Protein AF-A0A936PM20-F1 (afdb_monomer_lite)

pLDDT: mean 77.39, std 17.24, range [37.59, 97.62]

Sequence (142 aa):
MLQRLHPVGDAPALTVASAYDRLVARFGELPTVDADRFVTDGVALEEREMAVYRVTDAGLTLLAKGPGRLVADAVSVGDGDAWRLALDDIKAISMEMGEVLQLRTANDLFELHPRDGAPMKWFHFMRGHQGKPRPGRRGRKR

Foldseek 3Di:
DFAWDDDDPPDPIGTPVRVQVVCCQQANPDQDPPVVCCVVVQWSDKAQWKWKWWQDPVGTDTQAIGIWTDGNFWTAHDDVRSDIDGLVQFPDWDADPPQWIWTDGPVTIMTMGRDNHGSVSVSVVSVVVPPDDPPDPPPPDD

Structure (mmCIF, N/CA/C/O backbone):
data_AF-A0A936PM20-F1
#
_entry.id   AF-A0A936PM20-F1
#
loop_
_atom_site.group_PDB
_atom_site.id
_atom_site.type_symbol
_atom_site.label_atom_id
_atom_site.label_alt_id
_atom_site.label_comp_id
_atom_site.label_asym_id
_atom_site.label_entity_id
_atom_site.label_seq_id
_atom_site.pdbx_PDB_ins_code
_atom_site.Cartn_x
_atom_site.Cartn_y
_atom_site.Cartn_z
_atom_site.occupancy
_atom_site.B_iso_or_equiv
_atom_site.auth_seq_id
_atom_site.auth_comp_id
_atom_site.auth_asym_id
_atom_site.auth_atom_id
_atom_site.pdbx_PDB_model_num
ATOM 1 N N . MET A 1 1 ? 18.927 -9.302 -34.246 1.00 48.56 1 MET A N 1
ATOM 2 C CA . MET A 1 1 ? 18.209 -8.093 -34.710 1.00 48.56 1 MET A CA 1
ATOM 3 C C . MET A 1 1 ? 17.679 -7.383 -33.467 1.00 48.56 1 MET A C 1
ATOM 5 O O . MET A 1 1 ? 16.896 -7.990 -32.752 1.00 48.56 1 MET A O 1
ATOM 9 N N . LEU A 1 2 ? 18.186 -6.194 -33.116 1.00 49.50 2 LEU A N 1
ATOM 10 C CA . LEU A 1 2 ? 17.753 -5.473 -31.906 1.00 49.50 2 LEU A CA 1
ATOM 11 C C . LEU A 1 2 ? 16.358 -4.873 -32.131 1.00 49.50 2 LEU A C 1
ATOM 13 O O . LEU A 1 2 ? 16.206 -3.996 -32.981 1.00 49.50 2 LEU A O 1
ATOM 17 N N . GLN A 1 3 ? 15.356 -5.323 -31.372 1.00 51.59 3 GLN A N 1
ATOM 18 C CA . GLN A 1 3 ? 14.041 -4.681 -31.352 1.00 51.59 3 GLN A CA 1
ATOM 19 C C . GLN A 1 3 ? 14.167 -3.288 -30.717 1.00 51.59 3 GLN A C 1
ATOM 21 O O . GLN A 1 3 ? 14.705 -3.119 -29.617 1.00 51.59 3 GLN A O 1
ATOM 26 N N . ARG A 1 4 ? 13.712 -2.273 -31.451 1.00 54.75 4 ARG A N 1
ATOM 27 C CA . ARG A 1 4 ? 13.696 -0.866 -31.043 1.00 54.75 4 ARG A CA 1
ATOM 28 C C . ARG A 1 4 ? 12.257 -0.440 -30.798 1.00 54.75 4 ARG A C 1
ATOM 30 O O . ARG A 1 4 ? 11.368 -0.868 -31.530 1.00 54.75 4 ARG A O 1
ATOM 37 N N . LEU A 1 5 ? 12.043 0.401 -29.793 1.00 58.88 5 LEU A N 1
ATOM 38 C CA . LEU A 1 5 ? 10.755 1.056 -29.605 1.00 58.88 5 LEU A CA 1
ATOM 39 C C . LEU A 1 5 ? 10.680 2.256 -30.550 1.00 58.88 5 LEU A C 1
ATOM 41 O O . LEU A 1 5 ? 11.661 2.987 -30.709 1.00 58.88 5 LEU A O 1
ATOM 45 N N . HIS A 1 6 ? 9.527 2.450 -31.189 1.00 63.38 6 HIS A N 1
ATOM 46 C CA . HIS A 1 6 ? 9.291 3.656 -31.973 1.00 63.38 6 HIS A CA 1
ATOM 47 C C . HIS A 1 6 ? 9.221 4.860 -31.022 1.00 63.38 6 HIS A C 1
ATOM 49 O O . HIS A 1 6 ? 8.438 4.821 -30.070 1.00 63.38 6 HIS A O 1
ATOM 55 N N . PRO A 1 7 ? 10.035 5.906 -31.233 1.00 61.25 7 PRO A N 1
ATOM 56 C CA . PRO A 1 7 ? 9.943 7.113 -30.425 1.00 61.25 7 PRO A CA 1
ATOM 57 C C . PRO A 1 7 ? 8.581 7.791 -30.630 1.00 61.25 7 PRO A C 1
ATOM 59 O O . PRO A 1 7 ? 8.028 7.776 -31.731 1.00 61.25 7 PRO A O 1
ATOM 62 N N . VAL A 1 8 ? 8.045 8.384 -29.562 1.00 60.28 8 VAL A N 1
ATOM 63 C CA . VAL A 1 8 ? 6.851 9.241 -29.600 1.00 60.28 8 VAL A CA 1
ATOM 64 C C . VAL A 1 8 ? 7.325 10.688 -29.450 1.00 60.28 8 VAL A C 1
ATOM 66 O O . VAL A 1 8 ? 7.916 11.032 -28.427 1.00 60.28 8 VAL A O 1
ATOM 69 N N . GLY A 1 9 ? 7.094 11.526 -30.465 1.00 67.31 9 GLY A N 1
ATOM 70 C CA . GLY A 1 9 ? 7.594 12.910 -30.505 1.00 67.31 9 GLY A CA 1
ATOM 71 C C . GLY A 1 9 ? 9.125 12.993 -30.605 1.00 67.31 9 GLY A C 1
ATOM 72 O O . GLY A 1 9 ? 9.748 12.138 -31.229 1.00 67.31 9 GLY A O 1
ATOM 73 N N . ASP A 1 10 ? 9.729 13.988 -29.948 1.00 69.94 10 ASP A N 1
ATOM 74 C CA . ASP A 1 10 ? 11.189 14.215 -29.928 1.00 69.94 10 ASP A CA 1
ATOM 75 C C . ASP A 1 10 ? 11.943 13.320 -28.925 1.00 69.94 10 ASP A C 1
ATOM 77 O O . ASP A 1 10 ? 13.119 13.541 -28.621 1.00 69.94 10 ASP A O 1
ATOM 81 N N . ALA A 1 11 ? 11.277 12.307 -28.364 1.00 66.06 11 ALA A N 1
ATOM 82 C CA . ALA A 1 11 ? 11.917 11.397 -27.429 1.00 66.06 11 ALA A CA 1
ATOM 83 C C . ALA A 1 11 ? 13.041 10.607 -28.132 1.00 66.06 11 ALA A C 1
ATOM 85 O O . ALA A 1 11 ? 12.836 10.079 -29.230 1.00 66.06 11 ALA A O 1
ATOM 86 N N . PRO A 1 12 ? 14.228 10.468 -27.512 1.00 68.62 12 PRO A N 1
ATOM 87 C CA . PRO A 1 12 ? 15.314 9.697 -28.100 1.00 68.62 12 PRO A CA 1
ATOM 88 C C . PRO A 1 12 ? 14.885 8.239 -28.298 1.00 68.62 12 PRO A C 1
ATOM 90 O O . PRO A 1 12 ? 14.204 7.658 -27.453 1.00 68.62 12 PRO A O 1
ATOM 93 N N . ALA A 1 13 ? 15.304 7.629 -29.408 1.00 69.75 13 ALA A N 1
ATOM 94 C CA . ALA A 1 13 ? 14.997 6.233 -29.692 1.00 69.75 13 ALA A CA 1
ATOM 95 C C . ALA A 1 13 ? 15.590 5.317 -28.604 1.00 69.75 13 ALA A C 1
ATOM 97 O O . ALA A 1 13 ? 16.810 5.238 -28.442 1.00 69.75 13 ALA A O 1
ATOM 98 N N . LEU A 1 14 ? 14.727 4.606 -27.874 1.00 75.88 14 LEU A N 1
ATOM 99 C CA . LEU A 1 14 ? 15.132 3.597 -26.898 1.00 75.88 14 LEU A CA 1
ATOM 100 C C . LEU A 1 14 ? 15.156 2.198 -27.519 1.00 75.88 14 LEU A C 1
ATOM 102 O O . LEU A 1 14 ? 14.313 1.827 -28.341 1.00 75.88 14 LEU A O 1
ATOM 106 N N . THR A 1 15 ? 16.121 1.388 -27.092 1.00 77.81 15 THR A N 1
ATOM 107 C CA . THR A 1 15 ? 16.072 -0.054 -27.333 1.00 77.81 15 THR A CA 1
ATOM 108 C C . THR A 1 15 ? 15.128 -0.685 -26.316 1.00 77.81 15 THR A C 1
ATOM 110 O O . THR A 1 15 ? 14.903 -0.137 -25.237 1.00 77.81 15 THR A O 1
ATOM 113 N N . VAL A 1 16 ? 14.581 -1.859 -26.634 1.00 69.25 16 VAL A N 1
ATOM 114 C CA . VAL A 1 16 ? 13.766 -2.611 -25.667 1.00 69.25 16 VAL A CA 1
ATOM 115 C C . VAL A 1 16 ? 14.562 -2.902 -24.387 1.00 69.25 16 VAL A C 1
ATOM 117 O O . VAL A 1 16 ? 14.016 -2.785 -23.298 1.00 69.25 16 VAL A O 1
ATOM 120 N N . ALA A 1 17 ? 15.863 -3.187 -24.509 1.00 68.69 17 ALA A N 1
ATOM 121 C CA . ALA A 1 17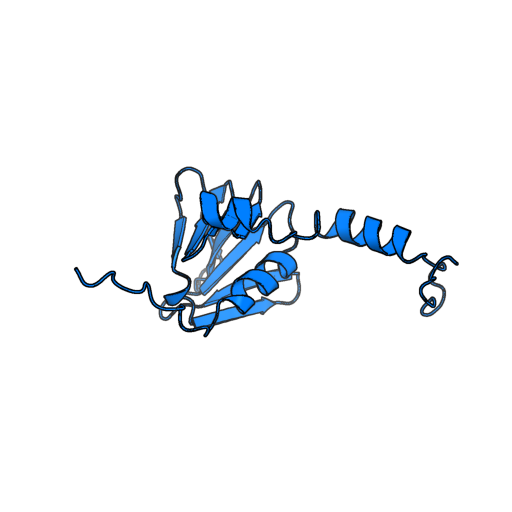 ? 16.748 -3.411 -23.367 1.00 68.69 17 ALA A CA 1
ATOM 122 C C . ALA A 1 17 ? 16.905 -2.161 -22.483 1.00 68.69 17 ALA A C 1
ATOM 124 O O . ALA A 1 17 ? 16.711 -2.238 -21.278 1.00 68.69 17 ALA A O 1
ATOM 125 N N . SER A 1 18 ? 17.163 -0.982 -23.061 1.00 74.00 18 SER A N 1
ATOM 126 C CA . SER A 1 18 ? 17.296 0.231 -22.244 1.00 74.00 18 SER A CA 1
ATOM 127 C C . SER A 1 18 ? 15.966 0.683 -21.641 1.00 74.00 18 SER A C 1
ATOM 129 O O . SER A 1 18 ? 15.946 1.304 -20.579 1.00 74.00 18 SER A O 1
ATOM 131 N N . ALA A 1 19 ? 14.845 0.370 -22.295 1.00 72.88 19 ALA A N 1
ATOM 132 C CA . ALA A 1 19 ? 13.523 0.595 -21.729 1.00 72.88 19 ALA A CA 1
ATOM 133 C C . ALA A 1 19 ? 13.276 -0.349 -20.549 1.00 72.88 19 ALA A C 1
ATOM 135 O O . ALA A 1 19 ? 12.816 0.102 -19.505 1.00 72.88 19 ALA A O 1
ATOM 136 N N . TYR A 1 20 ? 13.652 -1.621 -20.689 1.00 70.19 20 TYR A N 1
ATOM 137 C CA . TYR A 1 20 ? 13.607 -2.611 -19.618 1.00 70.19 20 TYR A CA 1
ATOM 138 C C . TYR A 1 20 ? 14.418 -2.164 -18.396 1.00 70.19 20 TYR A C 1
ATOM 140 O O . TYR A 1 20 ? 13.865 -2.101 -17.301 1.00 70.19 20 TYR A O 1
ATOM 148 N N . ASP A 1 21 ? 15.672 -1.748 -18.576 1.00 75.69 21 ASP A N 1
ATOM 149 C CA . ASP A 1 21 ? 16.527 -1.308 -17.464 1.00 75.69 21 ASP A CA 1
ATOM 150 C C . ASP A 1 21 ? 15.950 -0.084 -16.741 1.00 75.69 21 ASP A C 1
ATOM 152 O O . ASP A 1 21 ? 16.002 0.009 -15.516 1.00 75.69 21 ASP A O 1
ATOM 156 N N . ARG A 1 22 ? 15.341 0.852 -17.482 1.00 78.94 22 ARG A N 1
ATOM 157 C CA . ARG A 1 22 ? 14.657 2.011 -16.886 1.00 78.94 22 ARG A CA 1
ATOM 158 C C . ARG A 1 22 ? 13.415 1.613 -16.101 1.00 78.94 22 ARG A C 1
ATOM 160 O O . ARG A 1 22 ? 13.149 2.212 -15.061 1.00 78.94 22 ARG A O 1
ATOM 167 N N . LEU A 1 23 ? 12.658 0.631 -16.589 1.00 69.44 23 LEU A N 1
ATOM 168 C CA . LEU A 1 23 ? 11.517 0.089 -15.858 1.00 69.44 23 LEU A CA 1
ATOM 169 C C . LEU A 1 23 ? 11.990 -0.587 -14.569 1.00 69.44 23 LEU A C 1
ATOM 171 O O . LEU A 1 23 ? 11.454 -0.285 -13.510 1.00 69.44 23 LEU A O 1
ATOM 175 N N . VAL A 1 24 ? 13.037 -1.411 -14.631 1.00 72.56 24 VAL A N 1
ATOM 176 C CA . VAL A 1 24 ? 13.612 -2.056 -13.442 1.00 72.56 24 VAL A CA 1
ATOM 177 C C . VAL A 1 24 ? 14.133 -1.022 -12.444 1.00 72.56 24 VAL A C 1
ATOM 179 O O . VAL A 1 24 ? 13.837 -1.101 -11.256 1.00 72.56 24 VAL A O 1
ATOM 182 N N . ALA A 1 25 ? 14.838 0.006 -12.913 1.00 73.56 25 ALA A N 1
ATOM 183 C CA . ALA A 1 25 ? 15.337 1.072 -12.049 1.00 73.56 25 ALA A CA 1
ATOM 184 C C . ALA A 1 25 ? 14.210 1.873 -11.370 1.00 73.56 25 ALA A C 1
ATOM 186 O O . ALA A 1 25 ? 14.374 2.321 -10.239 1.00 73.56 25 ALA A O 1
ATOM 187 N N . ARG A 1 26 ? 13.071 2.076 -12.049 1.00 70.69 26 ARG A N 1
ATOM 188 C CA . ARG A 1 26 ? 11.952 2.887 -11.535 1.00 70.69 26 ARG A CA 1
ATOM 189 C C . ARG A 1 26 ? 10.963 2.097 -10.680 1.00 70.69 26 ARG A C 1
ATOM 191 O O . ARG A 1 26 ? 10.401 2.660 -9.741 1.00 70.69 26 ARG A O 1
ATOM 198 N N . PHE A 1 27 ? 10.694 0.850 -11.052 1.00 66.94 27 PHE A N 1
ATOM 199 C CA . PHE A 1 27 ? 9.638 0.015 -10.473 1.00 66.94 27 PHE A CA 1
ATOM 200 C C . PHE A 1 27 ? 10.189 -1.118 -9.587 1.00 66.94 27 PHE A C 1
ATOM 202 O O . PHE A 1 27 ? 9.410 -1.787 -8.900 1.00 66.94 27 PHE A O 1
ATOM 209 N N . GLY A 1 28 ? 11.513 -1.289 -9.556 1.00 67.56 28 GLY A N 1
ATOM 210 C CA . GLY A 1 28 ? 12.197 -2.442 -8.978 1.00 67.56 28 GLY A CA 1
ATOM 211 C C . GLY A 1 28 ? 12.299 -3.590 -9.980 1.00 67.56 28 GLY A C 1
ATOM 212 O O . GLY A 1 28 ? 11.746 -3.523 -11.081 1.00 67.56 28 GLY A O 1
ATOM 213 N N . GLU A 1 29 ? 13.000 -4.662 -9.600 1.00 64.62 29 GLU A N 1
ATOM 214 C CA . GLU A 1 29 ? 12.989 -5.895 -10.389 1.00 64.62 29 GLU A CA 1
ATOM 215 C C . GLU A 1 29 ? 11.548 -6.310 -10.679 1.00 64.62 29 GLU A C 1
ATOM 217 O O . GLU A 1 29 ? 10.665 -6.198 -9.817 1.00 64.62 29 GLU A O 1
ATOM 222 N N . LEU A 1 30 ? 11.307 -6.771 -11.911 1.00 56.28 30 LEU A N 1
ATOM 223 C CA . LEU A 1 30 ? 10.035 -7.399 -12.218 1.00 56.28 30 LEU A CA 1
ATOM 224 C C . LEU A 1 30 ? 9.838 -8.502 -11.182 1.00 56.28 30 LEU A C 1
ATOM 226 O O . LEU A 1 30 ? 10.742 -9.321 -11.003 1.00 56.28 30 LEU A O 1
ATOM 230 N N . PRO A 1 31 ? 8.696 -8.527 -10.487 1.00 55.12 31 PRO A N 1
ATOM 231 C CA . PRO A 1 31 ? 8.404 -9.606 -9.575 1.00 55.12 31 PRO A CA 1
ATOM 232 C C . PRO A 1 31 ? 8.269 -10.870 -10.417 1.00 55.12 31 PRO A C 1
ATOM 234 O O . PRO A 1 31 ? 7.232 -11.152 -11.019 1.00 55.12 31 PRO A O 1
ATOM 237 N N . THR A 1 32 ? 9.368 -11.605 -10.519 1.00 51.47 32 THR A N 1
ATOM 238 C CA . THR A 1 32 ? 9.343 -12.973 -10.994 1.00 51.47 32 THR A CA 1
ATOM 239 C C . THR A 1 32 ? 8.499 -13.701 -9.967 1.00 51.47 32 THR A C 1
ATOM 241 O O . THR A 1 32 ? 8.762 -13.591 -8.770 1.00 51.47 32 THR A O 1
ATOM 244 N N . VAL A 1 33 ? 7.442 -14.383 -10.409 1.00 49.41 33 VAL A N 1
ATOM 245 C CA . VAL A 1 33 ? 6.765 -15.352 -9.548 1.00 49.41 33 VAL A CA 1
ATOM 246 C C . VAL A 1 33 ? 7.818 -16.402 -9.224 1.00 49.41 33 VAL A C 1
ATOM 248 O O . VAL A 1 33 ? 8.039 -17.331 -9.996 1.00 49.41 33 VAL A O 1
ATOM 251 N N . ASP A 1 34 ? 8.525 -16.203 -8.119 1.00 58.81 34 ASP A N 1
ATOM 252 C CA . ASP A 1 34 ? 9.373 -17.209 -7.515 1.00 58.81 34 ASP A CA 1
ATOM 253 C C . ASP A 1 34 ? 8.412 -18.209 -6.881 1.00 58.81 34 ASP A C 1
ATOM 255 O O . ASP A 1 34 ? 7.993 -18.086 -5.728 1.00 58.81 34 ASP A O 1
ATOM 259 N N . ALA A 1 35 ? 7.929 -19.121 -7.725 1.00 55.62 35 ALA A N 1
ATOM 260 C CA . ALA A 1 35 ? 6.931 -20.105 -7.353 1.00 55.62 35 ALA A CA 1
ATOM 261 C C . ALA A 1 35 ? 7.425 -20.952 -6.175 1.00 55.62 35 ALA A C 1
ATOM 263 O O . ALA A 1 35 ? 6.621 -21.300 -5.316 1.00 55.62 35 ALA A O 1
ATOM 264 N N . ASP A 1 36 ? 8.731 -21.204 -6.092 1.00 54.38 36 ASP A N 1
ATOM 265 C CA . ASP A 1 36 ? 9.342 -21.977 -5.016 1.00 54.38 36 ASP A CA 1
ATOM 266 C C . ASP A 1 36 ? 9.354 -21.183 -3.704 1.00 54.38 36 ASP A C 1
ATOM 268 O O . ASP A 1 36 ? 8.953 -21.717 -2.665 1.00 54.38 36 ASP A O 1
ATOM 272 N N . ARG A 1 37 ? 9.697 -19.887 -3.733 1.00 51.62 37 ARG A N 1
ATOM 273 C CA . ARG A 1 37 ? 9.604 -19.008 -2.553 1.00 51.62 37 ARG A CA 1
ATOM 274 C C . ARG A 1 37 ? 8.160 -18.759 -2.119 1.00 51.62 37 ARG A C 1
ATOM 276 O O . ARG A 1 37 ? 7.878 -18.751 -0.925 1.00 51.62 37 ARG A O 1
ATOM 283 N N . PHE A 1 38 ? 7.212 -18.642 -3.047 1.00 56.19 38 PHE A N 1
ATOM 284 C CA . PHE A 1 38 ? 5.789 -18.561 -2.701 1.00 56.19 38 PHE A CA 1
ATOM 285 C C . PHE A 1 38 ? 5.272 -19.872 -2.088 1.00 56.19 38 PHE A C 1
ATOM 287 O O . PHE A 1 38 ? 4.515 -19.843 -1.121 1.00 56.19 38 PHE A O 1
ATOM 294 N N . VAL A 1 39 ? 5.686 -21.027 -2.614 1.00 52.78 39 VAL A N 1
ATOM 295 C CA . VAL A 1 39 ? 5.325 -22.345 -2.065 1.00 52.78 39 VAL A CA 1
ATOM 296 C C . VAL A 1 39 ? 5.937 -22.564 -0.678 1.00 52.78 39 VAL A C 1
ATOM 298 O O . VAL A 1 39 ? 5.302 -23.202 0.162 1.00 52.78 39 VAL A O 1
ATOM 301 N N . THR A 1 40 ? 7.131 -22.023 -0.431 1.00 52.66 40 THR A N 1
ATOM 302 C CA . THR A 1 40 ? 7.885 -22.232 0.815 1.00 52.66 40 THR A CA 1
ATOM 303 C C . THR A 1 40 ? 7.517 -21.221 1.904 1.00 52.66 40 THR A C 1
ATOM 305 O O . THR A 1 40 ? 7.189 -21.622 3.019 1.00 52.66 40 THR A O 1
ATOM 308 N N . ASP A 1 41 ? 7.498 -19.928 1.575 1.00 57.00 41 ASP A N 1
ATOM 309 C CA . ASP A 1 41 ? 7.337 -18.831 2.541 1.00 57.00 41 ASP A CA 1
ATOM 310 C C . ASP A 1 41 ? 5.950 -18.173 2.474 1.00 57.00 41 ASP A C 1
ATOM 312 O O . ASP A 1 41 ? 5.580 -17.385 3.344 1.00 57.00 41 ASP A O 1
ATOM 316 N N . GLY A 1 42 ? 5.169 -18.453 1.424 1.00 63.81 42 GLY A N 1
ATOM 317 C CA . GLY A 1 42 ? 3.862 -17.833 1.204 1.00 63.81 42 GLY A CA 1
ATOM 318 C C . GLY A 1 42 ? 3.918 -16.350 0.829 1.00 63.81 42 GLY A C 1
ATOM 319 O O . GLY A 1 42 ? 2.857 -15.730 0.767 1.00 63.81 42 GLY A O 1
ATOM 320 N N . VAL A 1 43 ? 5.105 -15.773 0.592 1.00 70.38 43 VAL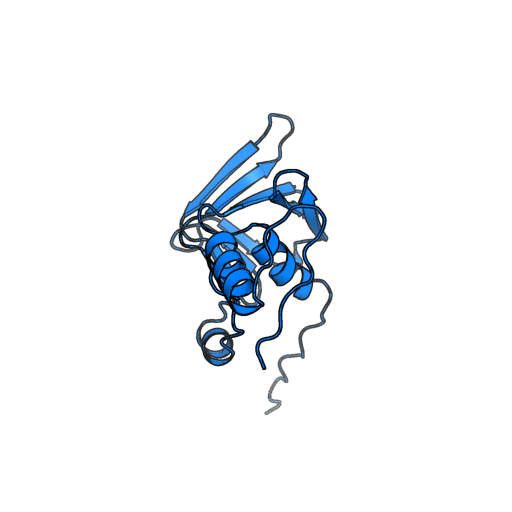 A N 1
ATOM 321 C CA . VAL A 1 43 ? 5.311 -14.347 0.279 1.00 70.38 43 VAL A CA 1
ATOM 322 C C . VAL A 1 43 ? 5.286 -14.131 -1.235 1.00 70.38 43 VAL A C 1
ATOM 324 O O . VAL A 1 43 ? 6.122 -14.658 -1.962 1.00 70.38 43 VAL A O 1
ATOM 327 N N . ALA A 1 44 ? 4.322 -13.347 -1.713 1.00 76.00 44 ALA A N 1
ATOM 328 C CA . ALA A 1 44 ? 4.155 -12.989 -3.122 1.00 76.00 44 ALA A CA 1
ATOM 329 C C . ALA A 1 44 ? 4.847 -11.668 -3.492 1.00 76.00 44 ALA A C 1
ATOM 331 O O . ALA A 1 44 ? 5.225 -11.472 -4.645 1.00 76.00 44 ALA A O 1
ATOM 332 N N . LEU A 1 45 ? 4.994 -10.751 -2.533 1.00 84.19 45 LEU A N 1
ATOM 333 C CA . LEU A 1 45 ? 5.680 -9.475 -2.725 1.00 84.19 45 LEU A CA 1
ATOM 334 C C . LEU A 1 45 ? 6.287 -9.010 -1.401 1.00 84.19 45 LEU A C 1
ATOM 336 O O . LEU A 1 45 ? 5.669 -9.172 -0.351 1.00 84.19 45 LEU A O 1
ATOM 340 N N . GLU A 1 46 ? 7.468 -8.406 -1.456 1.00 88.19 46 GLU A N 1
ATOM 341 C CA . GLU A 1 46 ? 8.117 -7.797 -0.297 1.00 88.19 46 GLU A CA 1
ATOM 342 C C . GLU A 1 46 ? 8.689 -6.429 -0.676 1.00 88.19 46 GLU A C 1
ATOM 344 O O . GLU A 1 46 ? 9.149 -6.220 -1.801 1.00 88.19 46 GLU A O 1
ATOM 349 N N . GLU A 1 47 ? 8.636 -5.499 0.270 1.00 88.69 47 GLU A N 1
ATOM 350 C CA . GLU A 1 47 ? 9.248 -4.180 0.188 1.00 88.69 47 GLU A CA 1
ATOM 351 C C . GLU A 1 47 ? 9.993 -3.888 1.490 1.00 88.69 47 GLU A C 1
ATOM 353 O O . GLU A 1 47 ? 9.498 -4.200 2.577 1.00 88.69 47 GLU A O 1
ATOM 358 N N . ARG A 1 48 ? 11.180 -3.279 1.394 1.00 89.06 48 ARG A N 1
ATOM 359 C CA . ARG A 1 48 ? 12.031 -3.031 2.574 1.00 89.06 48 ARG A CA 1
ATOM 360 C C . ARG A 1 48 ? 11.390 -2.072 3.565 1.00 89.06 48 ARG A C 1
ATOM 362 O O . ARG A 1 48 ? 11.534 -2.246 4.771 1.00 89.06 48 ARG A O 1
ATOM 369 N N . GLU A 1 49 ? 10.689 -1.069 3.054 1.00 92.44 49 GLU A N 1
ATOM 370 C CA . GLU A 1 49 ? 10.021 -0.068 3.869 1.00 92.44 49 GLU A CA 1
ATOM 371 C C . GLU A 1 49 ? 8.694 0.341 3.230 1.00 92.44 49 GLU A C 1
ATOM 373 O O . GLU A 1 49 ? 8.613 0.737 2.065 1.00 92.44 49 GLU A O 1
ATOM 378 N N . MET A 1 50 ? 7.642 0.252 4.029 1.00 94.00 50 MET A N 1
ATOM 379 C CA . MET A 1 50 ? 6.283 0.652 3.723 1.00 94.00 50 MET A CA 1
ATOM 380 C C . MET A 1 50 ? 5.689 1.331 4.955 1.00 94.00 50 MET A C 1
ATOM 382 O O . MET A 1 50 ? 5.946 0.928 6.092 1.00 94.00 50 MET A O 1
ATOM 386 N N . ALA A 1 51 ? 4.884 2.361 4.732 1.00 95.50 51 ALA A N 1
ATOM 387 C CA . ALA A 1 51 ? 4.004 2.917 5.747 1.00 95.50 51 ALA A CA 1
ATOM 388 C C . ALA A 1 51 ? 2.549 2.612 5.391 1.00 95.50 51 ALA A C 1
ATOM 390 O O . ALA A 1 51 ? 2.168 2.629 4.219 1.00 95.50 51 ALA A O 1
ATOM 391 N N . VAL A 1 52 ? 1.743 2.343 6.413 1.00 96.62 52 VAL A N 1
ATOM 392 C CA . VAL A 1 52 ? 0.295 2.194 6.282 1.00 96.62 52 VAL A CA 1
ATOM 393 C C . VAL A 1 52 ? -0.410 3.238 7.128 1.00 96.62 52 VAL A C 1
ATOM 395 O O . VAL A 1 52 ? -0.120 3.406 8.317 1.00 96.62 52 VAL A O 1
ATOM 398 N N . TYR A 1 53 ? -1.356 3.924 6.503 1.00 97.19 53 TYR A N 1
ATOM 399 C CA . TYR A 1 53 ? -2.183 4.940 7.131 1.00 97.19 53 TYR A CA 1
ATOM 400 C C . TYR A 1 53 ? -3.645 4.518 7.086 1.00 97.19 53 TYR A C 1
ATOM 402 O O . TYR A 1 53 ? -4.091 3.918 6.111 1.00 97.19 53 TYR A O 1
ATOM 410 N N . ARG A 1 54 ? -4.411 4.870 8.116 1.00 97.62 54 ARG A N 1
ATOM 411 C CA . ARG A 1 54 ? -5.874 4.911 8.053 1.00 97.62 54 ARG A CA 1
ATOM 412 C C . ARG A 1 54 ? -6.301 6.306 7.619 1.00 97.62 54 ARG A C 1
ATOM 414 O O . ARG A 1 54 ? -5.846 7.292 8.199 1.00 97.62 54 ARG A O 1
ATOM 421 N N . VAL A 1 55 ? -7.195 6.381 6.643 1.00 96.19 55 VAL A N 1
ATOM 422 C CA . VAL A 1 55 ? -7.863 7.624 6.256 1.00 96.19 55 VAL A CA 1
ATOM 423 C C . VAL A 1 55 ? -9.012 7.870 7.229 1.00 96.19 55 VAL A C 1
ATOM 425 O O . VAL A 1 55 ? -9.845 6.995 7.456 1.00 96.19 55 VAL A O 1
ATOM 428 N N . THR A 1 56 ? -9.039 9.057 7.820 1.00 94.25 56 THR A N 1
ATOM 429 C CA . THR A 1 56 ? -10.065 9.515 8.765 1.00 94.25 56 THR A CA 1
ATOM 430 C C . THR A 1 56 ? -10.566 10.894 8.344 1.00 94.25 56 THR A C 1
ATOM 432 O O . THR A 1 56 ? -9.928 11.556 7.524 1.00 94.25 56 THR A O 1
ATOM 435 N N . ASP A 1 57 ? -11.649 11.374 8.954 1.00 92.00 57 ASP A N 1
ATOM 436 C CA . ASP A 1 57 ? -12.158 12.733 8.703 1.00 92.00 57 ASP A CA 1
ATOM 437 C C . ASP A 1 57 ? -11.135 13.826 9.063 1.00 92.00 57 ASP A C 1
ATOM 439 O O . ASP A 1 57 ? -11.136 14.906 8.479 1.00 92.00 57 ASP A O 1
ATOM 443 N N . ALA A 1 58 ? -10.225 13.536 10.001 1.00 93.00 58 ALA A N 1
ATOM 444 C CA . ALA A 1 58 ? -9.138 14.426 10.404 1.00 93.00 58 ALA A CA 1
ATOM 445 C C . ALA A 1 58 ? -7.881 14.311 9.513 1.00 93.00 58 ALA A C 1
ATOM 447 O O . ALA A 1 58 ? -6.895 15.008 9.753 1.00 93.00 58 ALA A O 1
ATOM 448 N N . GLY A 1 59 ? -7.891 13.433 8.503 1.00 93.31 59 GLY A N 1
ATOM 449 C CA . GLY A 1 59 ? -6.752 13.145 7.629 1.00 93.31 59 GLY A CA 1
ATOM 450 C C . GLY A 1 59 ? -6.138 11.762 7.863 1.00 93.31 59 GLY A C 1
ATOM 451 O O . GLY A 1 59 ? -6.824 10.811 8.246 1.00 93.31 59 GLY A O 1
ATOM 452 N N . LEU A 1 60 ? -4.837 11.628 7.594 1.00 95.56 60 LEU A N 1
ATOM 453 C CA . LEU A 1 60 ? -4.121 10.351 7.653 1.00 95.56 60 LEU A CA 1
ATOM 454 C C . LEU A 1 60 ? -3.587 10.059 9.059 1.00 95.56 60 LEU A C 1
ATOM 456 O O . LEU A 1 60 ? -2.816 10.836 9.618 1.00 95.56 60 LEU A O 1
ATOM 460 N N . THR A 1 61 ? -3.934 8.892 9.599 1.00 97.12 61 THR A N 1
ATOM 461 C CA . THR A 1 61 ? -3.384 8.371 10.859 1.00 97.12 61 THR A CA 1
ATOM 462 C C . THR A 1 61 ? -2.407 7.241 10.563 1.00 97.12 61 THR A C 1
ATOM 464 O O . THR A 1 61 ? -2.813 6.213 10.023 1.00 97.12 61 THR A O 1
ATOM 467 N N . LEU A 1 62 ? -1.129 7.406 10.915 1.00 96.25 62 LEU A N 1
ATOM 468 C CA . LEU A 1 62 ? -0.123 6.351 10.755 1.00 96.25 62 LEU A CA 1
ATOM 469 C C . LEU A 1 62 ? -0.462 5.165 11.667 1.00 96.25 62 LEU A C 1
ATOM 471 O O . LEU A 1 62 ? -0.587 5.339 12.877 1.00 96.25 62 LEU A O 1
ATOM 475 N N . LEU A 1 63 ? -0.583 3.970 11.089 1.00 96.62 63 LEU A N 1
ATOM 476 C CA . LEU A 1 63 ? -0.846 2.738 11.836 1.00 96.62 63 LEU A CA 1
ATOM 477 C C . LEU A 1 63 ? 0.425 1.922 12.063 1.00 96.62 63 LEU A C 1
ATOM 479 O O . LEU A 1 63 ? 0.653 1.432 13.164 1.00 96.62 63 LEU A O 1
ATOM 483 N N . ALA A 1 64 ? 1.249 1.777 11.027 1.00 96.88 64 ALA A N 1
ATOM 484 C CA . ALA A 1 64 ? 2.512 1.059 11.110 1.00 96.88 64 ALA A CA 1
ATOM 485 C C . ALA A 1 64 ? 3.492 1.536 10.040 1.00 96.88 64 ALA A C 1
ATOM 487 O O . ALA A 1 64 ? 3.109 2.094 9.007 1.00 96.88 64 ALA A O 1
ATOM 488 N N . LYS A 1 65 ? 4.774 1.286 10.303 1.00 95.62 65 LYS A N 1
ATOM 489 C CA . LYS A 1 65 ? 5.877 1.558 9.391 1.00 95.62 65 LYS A CA 1
ATOM 490 C C . LYS A 1 65 ? 6.953 0.486 9.555 1.00 95.62 65 LYS A C 1
ATOM 492 O O . LYS A 1 65 ? 7.317 0.164 10.681 1.00 95.62 65 LYS A O 1
ATOM 497 N N . GLY A 1 66 ? 7.462 -0.044 8.449 1.00 94.69 66 GLY A N 1
ATOM 498 C CA . GLY A 1 66 ? 8.514 -1.065 8.431 1.00 94.69 66 GLY A CA 1
ATOM 499 C C . GLY A 1 66 ? 8.435 -1.926 7.169 1.00 94.69 66 GLY A C 1
ATOM 500 O O . GLY A 1 66 ? 7.859 -1.466 6.184 1.00 94.69 66 GLY A O 1
ATOM 501 N N . PRO A 1 67 ? 8.982 -3.152 7.167 1.00 92.88 67 PRO A N 1
ATOM 502 C CA . PRO A 1 67 ? 8.907 -4.037 6.006 1.00 92.88 67 PRO A CA 1
ATOM 503 C C . PRO A 1 67 ? 7.458 -4.319 5.604 1.00 92.88 67 PRO A C 1
ATOM 505 O O . PRO A 1 67 ? 6.622 -4.597 6.463 1.00 92.88 67 PRO A O 1
ATOM 508 N N . GLY A 1 68 ? 7.158 -4.233 4.309 1.00 92.69 68 GLY A N 1
ATOM 509 C CA . GLY A 1 68 ? 5.839 -4.530 3.752 1.00 92.69 68 GLY A CA 1
ATOM 510 C C . GLY A 1 68 ? 5.840 -5.892 3.073 1.00 92.69 68 GLY A C 1
ATOM 511 O O . GLY A 1 68 ? 6.711 -6.158 2.246 1.00 92.69 68 GLY A O 1
ATOM 512 N N . ARG A 1 69 ? 4.862 -6.749 3.371 1.00 91.00 69 ARG A N 1
ATOM 513 C CA . ARG A 1 69 ? 4.734 -8.080 2.758 1.00 91.00 69 ARG A CA 1
ATOM 514 C C . ARG A 1 69 ? 3.327 -8.321 2.239 1.00 91.00 69 ARG A C 1
ATOM 516 O O . ARG A 1 69 ? 2.347 -8.078 2.935 1.00 91.00 69 ARG A O 1
ATOM 523 N N . LEU A 1 70 ? 3.228 -8.846 1.026 1.00 88.25 70 LEU A N 1
ATOM 524 C CA . LEU A 1 70 ? 2.028 -9.507 0.533 1.00 88.25 70 LEU A CA 1
ATOM 525 C C . LEU A 1 70 ? 2.251 -11.005 0.667 1.00 88.25 70 LEU A C 1
ATOM 527 O O . LEU A 1 70 ? 3.141 -11.557 0.020 1.00 88.25 70 LEU A O 1
ATOM 531 N N . VAL A 1 71 ? 1.439 -11.658 1.484 1.00 84.38 71 VAL A N 1
ATOM 532 C CA . VAL A 1 71 ? 1.453 -13.109 1.665 1.00 84.38 71 VAL A CA 1
ATOM 533 C C . VAL A 1 71 ? 0.158 -13.734 1.150 1.00 84.38 71 VAL A C 1
ATOM 535 O O . VAL A 1 71 ? -0.771 -13.032 0.756 1.00 84.38 71 VAL A O 1
ATOM 538 N N . ALA A 1 72 ? 0.086 -15.065 1.138 1.00 80.19 72 ALA A N 1
ATOM 539 C CA . ALA A 1 72 ? -0.995 -15.836 0.515 1.00 80.19 72 ALA A CA 1
ATOM 540 C C . ALA A 1 72 ? -2.431 -15.454 0.943 1.00 80.19 72 ALA A C 1
ATOM 542 O O . ALA A 1 72 ? -3.390 -15.780 0.235 1.00 80.19 72 ALA A O 1
ATOM 543 N N . ASP A 1 73 ? -2.609 -14.822 2.102 1.00 83.38 73 ASP A N 1
ATOM 544 C CA . ASP A 1 73 ? -3.915 -14.445 2.642 1.00 83.38 73 ASP A CA 1
ATOM 545 C C . ASP A 1 73 ? -4.005 -13.024 3.210 1.00 83.38 73 ASP A C 1
ATOM 547 O O . ASP A 1 73 ? -5.093 -12.618 3.619 1.00 83.38 73 ASP A O 1
ATOM 551 N N . ALA A 1 74 ? -2.917 -12.252 3.217 1.00 90.69 74 ALA A N 1
ATOM 552 C CA . ALA A 1 74 ? -2.903 -10.930 3.831 1.00 90.69 74 ALA A CA 1
ATOM 553 C C . ALA A 1 74 ? -1.832 -10.013 3.244 1.00 90.69 74 ALA A C 1
ATOM 555 O O . ALA A 1 74 ? -0.844 -10.463 2.665 1.00 90.69 74 ALA A O 1
ATOM 556 N N . VAL A 1 75 ? -2.004 -8.721 3.487 1.00 93.19 75 VAL A N 1
ATOM 557 C CA . VAL A 1 75 ? -0.925 -7.735 3.453 1.00 93.19 75 VAL A CA 1
ATOM 558 C C . VAL A 1 75 ? -0.523 -7.393 4.888 1.00 93.19 75 VAL A C 1
ATOM 560 O O . VAL A 1 75 ? -1.392 -7.255 5.751 1.00 93.19 75 VAL A O 1
ATOM 563 N N . SER A 1 76 ? 0.772 -7.273 5.161 1.00 94.88 76 SER A N 1
ATOM 564 C CA . SER A 1 76 ? 1.295 -6.853 6.461 1.00 94.88 76 SER A CA 1
ATOM 565 C C . SER A 1 76 ? 2.377 -5.787 6.335 1.00 94.88 76 SER A C 1
ATOM 567 O O . SER A 1 76 ? 3.056 -5.683 5.311 1.00 94.88 76 SER A O 1
ATOM 569 N N . VAL A 1 77 ? 2.502 -4.964 7.377 1.00 95.38 77 VAL A N 1
ATOM 570 C CA . VAL A 1 77 ? 3.507 -3.904 7.495 1.00 95.38 77 VAL A CA 1
ATOM 571 C C . VAL A 1 77 ? 4.094 -3.905 8.902 1.00 95.38 77 VAL A C 1
ATOM 573 O O . VAL A 1 77 ? 3.359 -3.888 9.891 1.00 95.38 77 VAL A O 1
ATOM 576 N N . GLY A 1 78 ? 5.421 -3.850 8.980 1.00 92.31 78 GLY A N 1
ATOM 577 C CA . GLY A 1 78 ? 6.178 -3.775 10.226 1.00 92.31 78 GLY A CA 1
ATOM 578 C C . GLY A 1 78 ? 6.804 -5.105 10.638 1.00 92.31 78 GLY A C 1
ATOM 579 O O . GLY A 1 78 ? 6.394 -6.181 10.200 1.00 92.31 78 GLY A O 1
ATOM 580 N N . ASP A 1 79 ? 7.811 -5.024 11.506 1.00 85.25 79 ASP A N 1
ATOM 581 C CA . ASP A 1 79 ? 8.447 -6.211 12.072 1.00 85.25 79 ASP A CA 1
ATOM 582 C C . ASP A 1 79 ? 7.441 -6.998 12.918 1.00 85.25 79 ASP A C 1
ATOM 584 O O . ASP A 1 79 ? 6.721 -6.434 13.742 1.00 85.25 79 ASP A O 1
ATOM 588 N N . GLY A 1 80 ? 7.364 -8.310 12.684 1.00 76.44 80 GLY A N 1
ATOM 589 C CA . GLY A 1 80 ? 6.379 -9.170 13.342 1.00 76.44 80 GLY A CA 1
ATOM 590 C C . GLY A 1 80 ? 4.925 -8.903 12.931 1.00 76.44 80 GLY A C 1
ATOM 591 O O . GLY A 1 80 ? 4.031 -9.246 13.697 1.00 76.44 80 GLY A O 1
ATOM 592 N N . ASP A 1 81 ? 4.685 -8.307 11.754 1.00 73.94 81 ASP A N 1
ATOM 593 C CA . ASP A 1 81 ? 3.349 -7.971 11.236 1.00 73.94 81 ASP A CA 1
ATOM 594 C C . ASP A 1 81 ? 2.562 -7.013 12.154 1.00 73.94 81 ASP A C 1
ATOM 596 O O . ASP A 1 81 ? 1.374 -7.216 12.413 1.00 73.94 81 ASP A O 1
ATOM 600 N N . ALA A 1 82 ? 3.219 -5.951 12.639 1.00 88.81 82 ALA A N 1
ATOM 601 C CA . ALA A 1 82 ? 2.624 -4.937 13.523 1.00 88.81 82 ALA A CA 1
ATOM 602 C C . ALA A 1 82 ? 1.264 -4.405 13.029 1.00 88.81 82 ALA A C 1
ATOM 604 O O . ALA A 1 82 ? 0.383 -4.086 13.830 1.00 88.81 82 ALA A O 1
ATOM 605 N N . TRP A 1 83 ? 1.079 -4.345 11.711 1.00 95.94 83 TRP A N 1
ATOM 606 C CA . TRP A 1 83 ? -0.221 -4.210 11.073 1.00 95.94 83 TRP A CA 1
ATOM 607 C C . TRP A 1 83 ? -0.425 -5.321 10.044 1.00 95.94 83 TRP A C 1
ATOM 609 O O . TRP A 1 83 ? 0.485 -5.642 9.277 1.00 95.94 83 TRP A O 1
ATOM 619 N N . ARG A 1 84 ? -1.636 -5.883 9.993 1.00 95.31 84 ARG A N 1
ATOM 620 C CA . ARG A 1 84 ? -2.019 -6.935 9.047 1.00 95.31 84 ARG A CA 1
ATOM 621 C C . ARG A 1 84 ? -3.470 -6.761 8.614 1.00 95.31 84 ARG A C 1
ATOM 623 O O . ARG A 1 84 ? -4.343 -6.541 9.450 1.00 95.31 84 ARG A O 1
ATOM 630 N N . LEU A 1 85 ? -3.726 -6.916 7.320 1.00 94.94 85 LEU A N 1
ATOM 631 C CA . LEU A 1 85 ? -5.060 -6.897 6.728 1.00 94.94 85 LEU A CA 1
ATOM 632 C C . LEU A 1 85 ? -5.257 -8.133 5.853 1.00 94.94 85 LEU A C 1
ATOM 634 O O . LEU A 1 85 ? -4.516 -8.346 4.891 1.00 94.94 85 LEU A O 1
ATOM 638 N N . ALA A 1 86 ? -6.263 -8.943 6.183 1.00 92.69 86 ALA A N 1
ATOM 639 C CA . ALA A 1 86 ? -6.618 -10.105 5.382 1.00 92.69 86 ALA A CA 1
ATOM 640 C C . ALA A 1 86 ? -7.143 -9.668 4.009 1.00 92.69 86 ALA A C 1
ATOM 642 O O . ALA A 1 86 ? -7.937 -8.733 3.900 1.00 92.69 86 ALA A O 1
ATOM 643 N N . LEU A 1 87 ? -6.738 -10.372 2.951 1.00 89.31 87 LEU A N 1
ATOM 644 C CA . LEU A 1 87 ? -7.168 -10.050 1.587 1.00 89.31 87 LEU A CA 1
ATOM 645 C C . LEU A 1 87 ? -8.684 -10.223 1.404 1.00 89.31 87 LEU A C 1
ATOM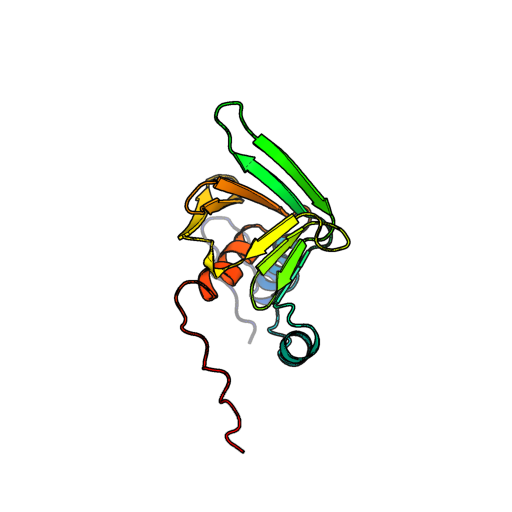 647 O O . LEU A 1 87 ? -9.291 -9.478 0.640 1.00 89.31 87 LEU A O 1
ATOM 651 N N . ASP A 1 88 ? -9.300 -11.149 2.146 1.00 89.75 88 ASP A N 1
ATOM 652 C CA . ASP A 1 88 ? -10.749 -11.411 2.118 1.00 89.75 88 ASP A CA 1
ATOM 653 C C . ASP A 1 88 ? -11.580 -10.241 2.716 1.00 89.75 88 ASP A C 1
ATOM 655 O O . ASP A 1 88 ? -12.765 -10.059 2.390 1.00 89.75 88 ASP A O 1
ATOM 659 N N . ASP A 1 89 ? -10.948 -9.387 3.530 1.00 92.75 89 ASP A N 1
ATOM 660 C CA . ASP A 1 89 ? -11.567 -8.188 4.109 1.00 92.75 89 ASP A CA 1
ATOM 661 C C . ASP A 1 89 ? -11.503 -6.970 3.172 1.00 92.75 89 ASP A C 1
ATOM 663 O O . ASP A 1 89 ? -12.247 -5.999 3.358 1.00 92.75 89 ASP A O 1
ATOM 667 N N . ILE A 1 90 ? -10.672 -7.025 2.125 1.00 93.31 90 ILE A N 1
ATOM 668 C CA . ILE A 1 90 ? -10.507 -5.946 1.147 1.00 93.31 90 ILE A CA 1
ATOM 669 C C . ILE A 1 90 ? -11.650 -5.997 0.128 1.00 93.31 90 ILE A C 1
ATOM 671 O O . ILE A 1 90 ? -11.723 -6.878 -0.729 1.00 93.31 90 ILE A O 1
ATOM 675 N N . LYS A 1 91 ? -12.540 -5.006 0.181 1.00 93.12 91 LYS A N 1
ATOM 676 C CA . LYS A 1 91 ? -13.694 -4.868 -0.722 1.00 93.12 91 LYS A CA 1
ATOM 677 C C . LYS A 1 91 ? -13.350 -4.160 -2.023 1.00 93.12 91 LYS A C 1
ATOM 679 O O . LYS A 1 91 ? -13.940 -4.470 -3.053 1.00 93.12 91 LYS A O 1
ATOM 684 N N . ALA A 1 92 ? -12.398 -3.235 -1.992 1.00 92.06 92 ALA A N 1
ATOM 685 C CA . ALA A 1 92 ? -11.909 -2.564 -3.188 1.00 92.06 92 ALA A CA 1
ATOM 686 C C . ALA A 1 92 ? -10.445 -2.151 -3.023 1.00 92.06 92 ALA A C 1
ATOM 688 O O . ALA A 1 92 ? -9.990 -1.871 -1.915 1.00 92.06 92 ALA A O 1
ATOM 689 N N . ILE A 1 93 ? -9.735 -2.111 -4.147 1.00 92.88 93 ILE A N 1
ATOM 690 C CA . ILE A 1 93 ? -8.373 -1.593 -4.255 1.00 92.88 93 ILE A CA 1
ATOM 691 C C . ILE A 1 93 ? -8.410 -0.523 -5.341 1.00 92.88 93 ILE A C 1
ATOM 693 O O . ILE A 1 93 ? -8.867 -0.801 -6.454 1.00 92.88 93 ILE A O 1
ATOM 697 N N . SER A 1 94 ? -7.932 0.676 -5.039 1.00 91.81 94 SER A N 1
ATOM 698 C CA . SER A 1 94 ? -7.797 1.766 -6.007 1.00 91.81 94 SER A CA 1
ATOM 699 C C . SER A 1 94 ? -6.376 2.311 -6.004 1.00 91.81 94 SER A C 1
ATOM 701 O O . SER A 1 94 ? -5.619 2.135 -5.049 1.00 91.81 94 SER A O 1
ATOM 703 N N . MET A 1 95 ? -6.017 2.963 -7.105 1.00 89.44 95 MET A N 1
ATOM 704 C CA . MET A 1 95 ? -4.919 3.912 -7.090 1.00 89.44 95 MET A CA 1
ATOM 705 C C . MET A 1 95 ? -5.441 5.295 -7.427 1.00 89.44 95 MET A C 1
ATOM 707 O O . MET A 1 95 ? -6.132 5.461 -8.433 1.00 89.44 95 MET A O 1
ATOM 711 N N . GLU A 1 96 ? -5.053 6.265 -6.616 1.00 83.38 96 GLU A N 1
ATOM 712 C CA . GLU A 1 96 ? -5.354 7.671 -6.849 1.00 83.38 96 GLU A CA 1
ATOM 713 C C . GLU A 1 96 ? -4.243 8.355 -7.659 1.00 83.38 96 GLU A C 1
ATOM 715 O O . GLU A 1 96 ? -3.113 7.861 -7.784 1.00 83.38 96 GLU A O 1
AT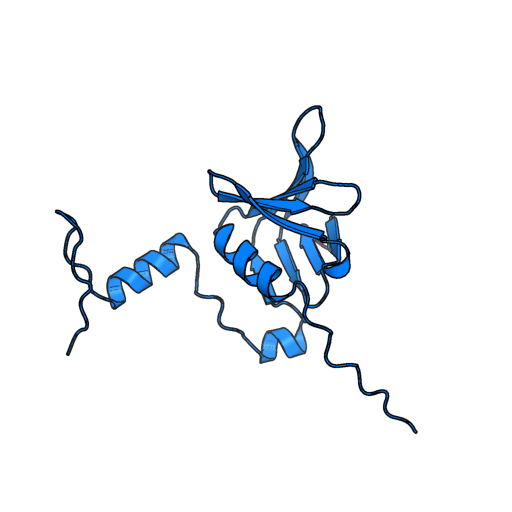OM 720 N N . MET A 1 97 ? -4.565 9.524 -8.221 1.00 70.25 97 MET A N 1
ATOM 721 C CA . MET A 1 97 ? -3.567 10.400 -8.841 1.00 70.25 97 MET A CA 1
ATOM 722 C C . MET A 1 97 ? -2.468 10.734 -7.821 1.00 70.25 97 MET A C 1
ATOM 724 O O . MET A 1 97 ? -2.758 11.201 -6.726 1.00 70.25 97 MET A O 1
ATOM 728 N N . GLY A 1 98 ? -1.205 10.496 -8.188 1.00 67.88 98 GLY A N 1
ATOM 729 C CA . GLY A 1 98 ? -0.058 10.635 -7.278 1.00 67.88 98 GLY A CA 1
ATOM 730 C C . GLY A 1 98 ? 0.533 9.313 -6.781 1.00 67.88 98 GLY A C 1
ATOM 731 O O . GLY A 1 98 ? 1.345 9.331 -5.866 1.00 67.88 98 GLY A O 1
ATOM 732 N N . GLU A 1 99 ? 0.156 8.184 -7.393 1.00 76.69 99 GLU A N 1
ATOM 733 C CA . GLU A 1 99 ? 0.662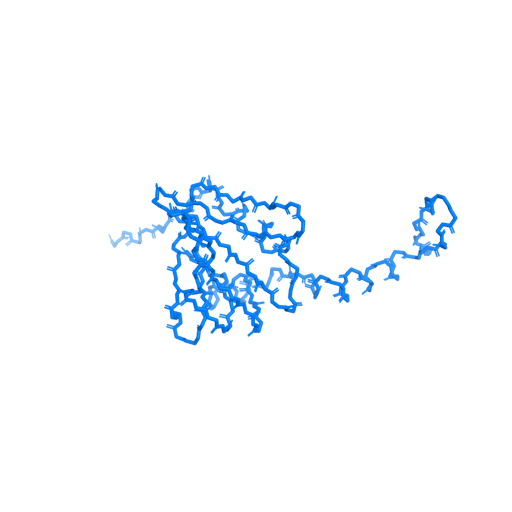 6.845 -7.052 1.00 76.69 99 GLU A CA 1
ATOM 734 C C . GLU A 1 99 ? 0.254 6.391 -5.637 1.00 76.69 99 GLU A C 1
ATOM 736 O O . GLU A 1 99 ? 0.904 5.541 -5.056 1.00 76.69 99 GLU A O 1
ATOM 741 N N . VAL A 1 100 ? -0.843 6.885 -5.060 1.00 86.31 100 VAL A N 1
ATOM 742 C CA . VAL A 1 100 ? -1.285 6.409 -3.737 1.00 86.31 100 VAL A CA 1
ATOM 743 C C . VAL A 1 100 ? -2.144 5.161 -3.891 1.00 86.31 100 VAL A C 1
ATOM 745 O O . VAL A 1 100 ? -3.162 5.174 -4.584 1.00 86.31 100 VAL A O 1
ATOM 748 N N . LEU A 1 101 ? -1.740 4.077 -3.233 1.00 93.81 101 LEU A N 1
ATOM 749 C CA . LEU A 1 101 ? -2.464 2.812 -3.219 1.00 93.81 101 LEU A CA 1
ATOM 750 C C . LEU A 1 101 ? -3.437 2.777 -2.042 1.00 93.81 101 LEU A C 1
ATOM 752 O O . LEU A 1 101 ? -3.013 2.838 -0.889 1.00 93.81 101 LEU A O 1
ATOM 756 N N . GLN A 1 102 ? -4.727 2.624 -2.329 1.00 95.62 102 GLN A N 1
ATOM 757 C CA . GLN A 1 102 ? -5.773 2.601 -1.315 1.00 95.62 102 GLN A CA 1
ATOM 758 C C . GLN A 1 102 ? -6.454 1.235 -1.213 1.00 95.62 102 GLN A C 1
ATOM 760 O O . GLN A 1 102 ? -6.797 0.609 -2.220 1.00 95.62 102 GLN A O 1
ATOM 765 N N . LEU A 1 103 ? -6.683 0.793 0.024 1.00 95.62 103 LEU A N 1
ATOM 766 C CA . LEU A 1 103 ? -7.385 -0.442 0.366 1.00 95.62 103 LEU A CA 1
ATOM 767 C C . LEU A 1 103 ? -8.655 -0.105 1.139 1.00 95.62 103 LEU A C 1
ATOM 769 O O . LEU A 1 103 ? -8.594 0.445 2.238 1.00 95.62 103 LEU A O 1
ATOM 773 N N . ARG A 1 104 ? -9.813 -0.461 0.588 1.00 95.88 104 ARG A N 1
ATOM 774 C CA . ARG A 1 104 ? -11.111 -0.252 1.234 1.00 95.88 104 ARG A CA 1
ATOM 775 C C . ARG A 1 104 ? -11.617 -1.553 1.836 1.00 95.88 104 ARG A C 1
ATOM 777 O O . ARG A 1 104 ? -11.725 -2.555 1.128 1.00 95.88 104 ARG A O 1
ATOM 784 N N . THR A 1 105 ? -11.987 -1.521 3.107 1.00 95.56 105 THR A N 1
ATOM 785 C CA . THR A 1 105 ? -12.716 -2.598 3.789 1.00 95.56 105 THR A CA 1
ATOM 786 C C . THR A 1 105 ? -14.179 -2.197 3.985 1.00 95.56 105 THR A C 1
ATOM 788 O O . THR A 1 105 ? -14.635 -1.188 3.448 1.00 95.56 105 THR A O 1
ATOM 791 N N . ALA A 1 106 ? -14.943 -2.995 4.735 1.00 94.69 106 ALA A N 1
ATOM 792 C CA . ALA A 1 106 ? -16.304 -2.620 5.115 1.00 94.69 106 ALA A CA 1
ATOM 793 C C . ALA A 1 106 ? -16.350 -1.361 6.001 1.00 94.69 106 ALA A C 1
ATOM 795 O O . ALA A 1 106 ? -17.310 -0.602 5.918 1.00 94.69 106 ALA A O 1
ATOM 796 N N . ASN A 1 107 ? -15.317 -1.147 6.822 1.00 94.94 107 ASN A N 1
ATOM 797 C CA . ASN A 1 107 ? -15.335 -0.144 7.890 1.00 94.94 107 ASN A CA 1
ATOM 798 C C . ASN A 1 107 ? -14.270 0.942 7.723 1.00 94.94 107 ASN A C 1
ATOM 800 O O . ASN A 1 107 ? -14.403 2.013 8.301 1.00 94.94 107 ASN A O 1
ATOM 804 N N . ASP A 1 108 ? -13.213 0.667 6.961 1.00 97.06 108 ASP A N 1
ATOM 805 C CA . ASP A 1 108 ? -12.019 1.500 6.911 1.00 97.06 108 ASP A CA 1
ATOM 806 C C . ASP A 1 108 ? -11.549 1.733 5.473 1.00 97.06 108 ASP A C 1
ATOM 808 O O . ASP A 1 108 ? -11.769 0.920 4.567 1.00 97.06 108 ASP A O 1
ATOM 812 N N . LEU A 1 109 ? -10.829 2.836 5.295 1.00 97.19 109 LEU A N 1
ATOM 813 C CA . LEU A 1 109 ? -10.003 3.105 4.128 1.00 97.19 109 LEU A CA 1
ATOM 814 C C . LEU A 1 109 ? -8.552 3.238 4.593 1.00 97.19 109 LEU A C 1
ATOM 816 O O . LEU A 1 109 ? -8.256 4.012 5.504 1.00 97.19 109 LEU A O 1
ATOM 820 N N . PHE A 1 110 ? -7.656 2.480 3.972 1.00 97.19 110 PHE A N 1
ATOM 821 C CA . PHE A 1 110 ? -6.226 2.509 4.255 1.00 97.19 110 PHE A CA 1
ATOM 822 C C . PHE A 1 110 ? -5.446 2.999 3.046 1.00 97.19 110 PHE A C 1
ATOM 824 O O . PHE A 1 110 ? -5.833 2.716 1.914 1.00 97.19 110 PHE A O 1
ATOM 831 N N . GLU A 1 111 ? -4.316 3.655 3.287 1.00 96.19 111 GLU A N 1
ATOM 832 C CA . GLU A 1 111 ? -3.335 3.983 2.257 1.00 96.19 111 GLU A CA 1
ATOM 833 C C . GLU A 1 111 ? -2.022 3.259 2.522 1.00 96.19 111 GLU A C 1
ATOM 835 O O . GLU A 1 111 ? -1.499 3.296 3.640 1.00 96.19 111 GLU A O 1
ATOM 840 N N . LEU A 1 112 ? -1.477 2.631 1.483 1.00 94.62 112 LEU A N 1
ATOM 841 C CA . LEU A 1 112 ? -0.162 2.010 1.496 1.00 94.62 112 LEU A CA 1
ATOM 842 C C . LEU A 1 112 ? 0.837 2.879 0.742 1.00 94.62 112 LEU A C 1
ATOM 844 O O . LEU A 1 112 ? 0.645 3.213 -0.427 1.00 94.62 112 LEU A O 1
ATOM 848 N N . HIS A 1 113 ? 1.935 3.183 1.423 1.00 93.56 113 HIS A N 1
ATOM 849 C CA . HIS A 1 113 ? 3.008 4.044 0.944 1.00 93.56 113 HIS A CA 1
ATOM 850 C C . HIS A 1 113 ? 4.328 3.254 0.956 1.00 93.56 113 HIS A C 1
ATOM 852 O O . HIS A 1 113 ? 5.076 3.332 1.937 1.00 93.56 113 HIS A O 1
ATOM 858 N N . PRO A 1 114 ? 4.608 2.420 -0.067 1.00 90.62 114 PRO A N 1
ATOM 859 C CA . PRO A 1 114 ? 5.924 1.803 -0.241 1.00 90.62 114 PRO A CA 1
ATOM 860 C C . PRO A 1 114 ? 6.971 2.887 -0.533 1.00 90.62 114 PRO A C 1
ATOM 862 O O . PRO A 1 114 ? 6.750 3.743 -1.387 1.00 90.62 114 PRO A O 1
ATOM 865 N N . ARG A 1 115 ? 8.106 2.864 0.176 1.00 85.06 115 ARG A N 1
ATOM 866 C CA . ARG A 1 115 ? 9.150 3.897 0.055 1.00 85.06 115 ARG A CA 1
ATOM 867 C C . ARG A 1 115 ? 10.029 3.707 -1.178 1.00 85.06 115 ARG A C 1
ATOM 869 O O . ARG A 1 115 ? 10.252 4.657 -1.920 1.00 85.06 115 ARG A O 1
ATOM 876 N N . ASP A 1 116 ? 10.517 2.485 -1.370 1.00 72.62 116 ASP A N 1
ATOM 877 C CA . ASP A 1 116 ? 11.483 2.146 -2.426 1.00 72.62 116 ASP A CA 1
ATOM 878 C C . ASP A 1 116 ? 10.820 1.429 -3.617 1.00 72.62 116 ASP A C 1
ATOM 880 O O . ASP A 1 116 ? 11.442 1.189 -4.652 1.00 72.62 116 ASP A O 1
ATOM 884 N N . GLY A 1 117 ? 9.534 1.100 -3.481 1.00 69.19 117 GLY A N 1
ATOM 885 C CA . GLY A 1 117 ? 8.756 0.370 -4.470 1.00 69.19 117 GLY A CA 1
ATOM 886 C C . GLY A 1 117 ? 7.702 1.228 -5.143 1.00 69.19 117 GLY A C 1
ATOM 887 O O . GLY A 1 117 ? 7.205 2.195 -4.578 1.00 69.19 117 GLY A O 1
ATOM 888 N N . ALA A 1 118 ? 7.286 0.819 -6.339 1.00 80.56 118 ALA A N 1
ATOM 889 C CA . ALA A 1 118 ? 6.162 1.457 -7.004 1.00 80.56 118 ALA A CA 1
ATOM 890 C C . ALA A 1 118 ? 4.818 0.966 -6.433 1.00 80.56 118 ALA A C 1
ATOM 892 O O . ALA A 1 118 ? 4.540 -0.236 -6.484 1.00 80.56 118 ALA A O 1
ATOM 893 N N . PRO A 1 119 ? 3.927 1.861 -5.985 1.00 87.62 119 PRO A N 1
ATOM 894 C CA . PRO A 1 119 ? 2.570 1.514 -5.546 1.00 87.62 119 PRO A CA 1
ATOM 895 C C . PRO A 1 119 ? 1.766 0.747 -6.610 1.00 87.62 119 PRO A C 1
ATOM 897 O O . PRO A 1 119 ? 1.012 -0.173 -6.294 1.00 87.62 119 PRO A O 1
ATOM 900 N N . MET A 1 120 ? 2.029 1.023 -7.891 1.00 84.75 120 MET A N 1
ATOM 901 C CA . MET A 1 120 ? 1.462 0.290 -9.030 1.00 84.75 120 MET A CA 1
ATOM 902 C C . MET A 1 120 ? 1.814 -1.210 -9.026 1.00 84.75 120 MET A C 1
ATOM 904 O O . MET A 1 120 ? 0.975 -2.046 -9.364 1.00 84.75 120 MET A O 1
ATOM 908 N N . LYS A 1 121 ? 3.035 -1.576 -8.606 1.00 84.69 121 LYS A N 1
ATOM 909 C CA . LYS A 1 121 ? 3.465 -2.980 -8.455 1.00 84.69 121 LYS A CA 1
ATOM 910 C C . LYS A 1 121 ? 2.537 -3.695 -7.473 1.00 84.69 121 LYS A C 1
ATOM 912 O O . LYS A 1 121 ? 1.970 -4.737 -7.786 1.00 84.69 121 LYS A O 1
ATOM 917 N N . TRP A 1 122 ? 2.314 -3.079 -6.318 1.00 87.75 122 TRP A N 1
ATOM 918 C CA . TRP A 1 122 ? 1.440 -3.596 -5.271 1.00 87.75 122 TRP A CA 1
ATOM 919 C C . TRP A 1 122 ? -0.024 -3.685 -5.718 1.00 87.75 122 TRP A C 1
ATOM 921 O O . TRP A 1 122 ? -0.669 -4.713 -5.499 1.00 87.75 122 TRP A O 1
ATOM 931 N N . PHE A 1 123 ? -0.530 -2.659 -6.407 1.00 88.44 123 PHE A N 1
ATOM 932 C CA . PHE A 1 123 ? -1.876 -2.652 -6.984 1.00 88.44 123 PHE A CA 1
ATOM 933 C C . PHE A 1 123 ? -2.130 -3.876 -7.876 1.00 88.44 123 PHE A C 1
ATOM 935 O O . PHE A 1 123 ? -3.121 -4.587 -7.692 1.00 88.44 123 PHE A O 1
ATOM 942 N N . HIS A 1 124 ? -1.225 -4.156 -8.820 1.00 83.06 124 HIS A N 1
ATOM 943 C CA . HIS A 1 124 ? -1.378 -5.278 -9.748 1.00 83.06 124 HIS A CA 1
ATOM 944 C C . HIS A 1 124 ? -1.386 -6.634 -9.043 1.00 83.06 124 HIS A C 1
ATOM 946 O O . HIS A 1 124 ? -2.220 -7.482 -9.371 1.00 83.06 124 HIS A O 1
ATOM 952 N N . PHE A 1 125 ? -0.500 -6.826 -8.063 1.00 81.62 125 PHE A N 1
ATOM 953 C CA . PHE A 1 125 ? -0.427 -8.079 -7.316 1.00 81.62 125 PHE A CA 1
ATOM 954 C C . PHE A 1 125 ? -1.695 -8.313 -6.504 1.00 81.62 125 PHE A C 1
ATOM 956 O O . PHE A 1 125 ? -2.342 -9.347 -6.659 1.00 81.62 125 PHE A O 1
ATOM 963 N N . MET A 1 126 ? -2.120 -7.333 -5.709 1.00 83.88 126 MET A N 1
ATOM 964 C CA . MET A 1 126 ? -3.291 -7.497 -4.848 1.00 83.88 126 MET A CA 1
ATOM 965 C C . MET A 1 126 ? -4.597 -7.618 -5.642 1.00 83.88 126 MET A C 1
ATOM 967 O O . MET A 1 126 ? -5.453 -8.434 -5.294 1.00 83.88 126 MET A O 1
ATOM 971 N N . ARG A 1 127 ? -4.749 -6.889 -6.757 1.00 78.56 127 ARG A N 1
ATOM 972 C CA . ARG A 1 127 ? -5.931 -7.022 -7.627 1.00 78.56 127 ARG A CA 1
ATOM 973 C C . ARG A 1 127 ? -6.044 -8.422 -8.235 1.00 78.56 127 ARG A C 1
ATOM 975 O O . ARG A 1 127 ? -7.152 -8.926 -8.392 1.00 78.56 127 ARG A O 1
ATOM 982 N N . GLY A 1 128 ? -4.920 -9.083 -8.521 1.00 67.19 128 GLY A N 1
ATOM 983 C CA . GLY A 1 128 ? -4.887 -10.469 -9.004 1.00 67.19 128 GLY A CA 1
ATOM 984 C C . GLY A 1 128 ? -5.444 -11.509 -8.019 1.00 67.19 128 GLY A C 1
ATOM 985 O O . GLY A 1 128 ? -5.779 -12.622 -8.449 1.00 67.19 128 GLY A O 1
ATOM 986 N N . HIS A 1 129 ? -5.570 -11.144 -6.736 1.00 65.00 129 HIS A N 1
ATOM 987 C CA . HIS A 1 129 ? -6.126 -11.969 -5.660 1.00 65.00 129 HIS A CA 1
ATOM 988 C C . HIS A 1 129 ? -7.599 -11.666 -5.340 1.00 65.00 129 HIS A C 1
ATOM 990 O O . HIS A 1 129 ? -8.247 -12.475 -4.677 1.00 65.00 129 HIS A O 1
ATOM 996 N N . GLN A 1 130 ? -8.170 -10.566 -5.844 1.00 61.81 130 GLN A N 1
ATOM 997 C CA . GLN A 1 130 ? -9.590 -10.269 -5.651 1.00 61.81 130 GLN A CA 1
ATOM 998 C C . GLN A 1 130 ? -10.462 -11.211 -6.496 1.00 61.81 130 GLN A C 1
ATOM 1000 O O . GLN A 1 130 ? -10.379 -11.233 -7.722 1.00 61.81 130 GLN A O 1
ATOM 1005 N N . GLY A 1 131 ? -11.317 -11.998 -5.837 1.00 46.97 131 GLY A N 1
ATOM 1006 C CA . GLY A 1 131 ? -12.378 -12.765 -6.499 1.00 46.97 131 GLY A CA 1
ATOM 1007 C C . GLY A 1 131 ? -11.978 -14.116 -7.100 1.00 46.97 131 GLY A C 1
ATOM 1008 O O . GLY A 1 131 ? -12.795 -14.720 -7.793 1.00 46.97 131 GLY A O 1
ATOM 1009 N N . LYS A 1 132 ? -10.775 -14.642 -6.832 1.00 44.41 132 LYS A N 1
ATOM 1010 C CA . LYS A 1 132 ? -10.465 -16.043 -7.159 1.00 44.41 132 LYS A CA 1
ATOM 1011 C C . LYS A 1 132 ? -10.880 -16.945 -5.992 1.00 44.41 132 LYS A C 1
ATOM 1013 O O . LYS A 1 132 ? -10.271 -16.848 -4.926 1.00 44.41 132 LYS A O 1
ATOM 1018 N N . PRO A 1 133 ? -11.867 -17.847 -6.163 1.00 42.84 133 PRO A N 1
ATOM 1019 C CA . PRO A 1 133 ? -12.094 -18.889 -5.179 1.00 42.84 133 PRO A CA 1
ATOM 1020 C C . PRO A 1 133 ? -10.809 -19.706 -5.058 1.00 42.84 133 PRO A C 1
ATOM 1022 O O . PRO A 1 133 ? -10.247 -20.147 -6.065 1.00 42.84 133 PRO A O 1
ATOM 1025 N N . ARG A 1 134 ? -10.321 -19.879 -3.826 1.00 51.47 134 ARG A N 1
ATOM 1026 C CA . ARG A 1 134 ? -9.156 -20.728 -3.565 1.00 51.47 134 ARG A CA 1
ATOM 1027 C C . ARG A 1 134 ? -9.413 -22.111 -4.178 1.00 51.47 134 ARG A C 1
ATOM 1029 O O . ARG A 1 134 ? -10.495 -22.661 -3.952 1.00 51.47 134 ARG A O 1
ATOM 1036 N N . PRO A 1 135 ? -8.452 -22.722 -4.896 1.00 43.69 135 PRO A N 1
ATOM 1037 C CA . PRO A 1 135 ? -8.518 -24.154 -5.131 1.00 43.69 135 PRO A CA 1
ATOM 1038 C C . PRO A 1 135 ? -8.551 -24.810 -3.751 1.00 43.69 135 PRO A C 1
ATOM 1040 O O . PRO A 1 135 ? -7.622 -24.664 -2.956 1.00 43.69 135 PRO A O 1
ATOM 1043 N N . GLY A 1 136 ? -9.690 -25.422 -3.426 1.00 41.09 136 GLY A N 1
ATOM 1044 C CA . GLY A 1 136 ? -9.943 -25.960 -2.100 1.00 41.09 136 GLY A CA 1
ATOM 1045 C C . GLY A 1 136 ? -8.790 -26.855 -1.665 1.00 41.09 136 GLY A C 1
ATOM 1046 O O . GLY A 1 136 ? -8.340 -27.709 -2.433 1.00 41.09 136 GLY A O 1
ATOM 1047 N N . ARG A 1 137 ? -8.330 -26.675 -0.420 1.00 45.84 137 ARG A N 1
ATOM 1048 C CA . ARG A 1 137 ? -7.563 -27.699 0.294 1.00 45.84 137 ARG A CA 1
ATOM 1049 C C . ARG A 1 137 ? -8.359 -28.991 0.145 1.00 45.84 137 ARG A C 1
ATOM 1051 O O . ARG A 1 137 ? -9.387 -29.155 0.799 1.00 45.84 137 ARG A O 1
ATOM 1058 N N . ARG A 1 138 ? -7.929 -29.888 -0.748 1.00 43.97 138 ARG A N 1
ATOM 1059 C CA . ARG A 1 138 ? -8.470 -31.243 -0.809 1.00 43.97 138 ARG A CA 1
ATOM 1060 C C . ARG A 1 138 ? -8.132 -31.869 0.532 1.00 43.97 138 ARG A C 1
ATOM 1062 O O . ARG A 1 138 ? -7.005 -32.302 0.758 1.00 43.97 138 ARG A O 1
ATOM 1069 N N . GLY A 1 139 ? -9.106 -31.844 1.437 1.00 37.59 139 GLY A N 1
ATOM 1070 C CA . GLY A 1 139 ? -9.088 -32.644 2.640 1.00 37.59 139 GLY A CA 1
ATOM 1071 C C . GLY A 1 139 ? -8.817 -34.071 2.204 1.00 37.59 139 GLY A C 1
ATOM 1072 O O . GLY A 1 139 ? -9.602 -34.668 1.466 1.00 37.59 139 GLY A O 1
ATOM 1073 N N . ARG A 1 140 ? -7.655 -34.580 2.601 1.00 44.12 140 ARG A N 1
ATOM 1074 C CA . ARG A 1 140 ? -7.301 -35.984 2.480 1.00 44.12 140 ARG A CA 1
ATOM 1075 C C . ARG A 1 140 ? -8.303 -36.727 3.362 1.00 44.12 140 ARG A C 1
ATOM 1077 O O . ARG A 1 140 ? -8.128 -36.778 4.577 1.00 44.12 140 ARG A O 1
ATOM 1084 N N . LYS A 1 141 ? -9.407 -37.199 2.771 1.00 43.28 141 LYS A N 1
ATOM 1085 C CA . LYS A 1 141 ? -10.270 -38.175 3.436 1.00 43.28 141 LYS A CA 1
ATOM 1086 C C . LYS A 1 141 ? -9.388 -39.392 3.711 1.00 43.28 141 LYS A C 1
ATOM 1088 O O . LYS A 1 141 ? -8.761 -39.911 2.788 1.00 43.28 141 LYS A O 1
ATOM 1093 N N . ARG A 1 142 ? -9.250 -39.699 4.999 1.00 53.28 142 ARG A N 1
ATOM 1094 C CA . ARG A 1 142 ? -8.717 -40.970 5.483 1.00 53.28 142 ARG A CA 1
ATOM 1095 C C . ARG A 1 142 ? -9.668 -42.090 5.095 1.00 53.28 142 ARG A C 1
ATOM 1097 O O . ARG A 1 142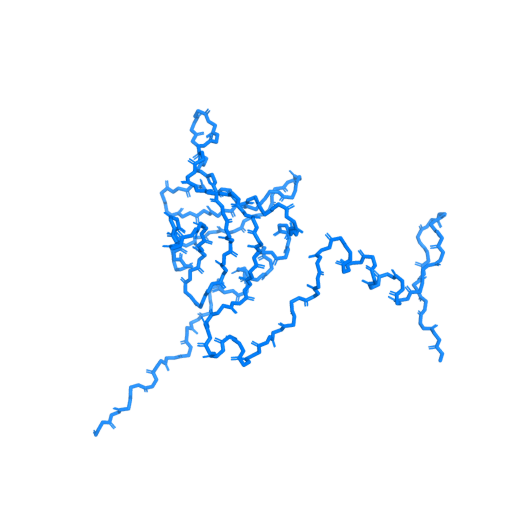 ? -10.886 -41.801 5.031 1.00 53.28 142 ARG A O 1
#

Radius of gyration: 18.27 Å; chains: 1; bounding box: 34×55×48 Å

Secondary structure (DSSP, 8-state):
---BPPP-TTPPPPBHHHHHHHHHHHH-S-----HHHHHHH-EEEEEEEEEEEEEETTEEEEEEEEEEEEETTEEEESTT-SEEEEGGG--EEEEETTTEEEEE-SS-EEEEEESSS-HHHHHHHHHTTTT-----------